Protein AF-Q4C6C3-F1 (afdb_monomer_lite)

Organism: NCBI:txid165597

Foldseek 3Di:
DPPQQVVVVVVVVVVLVVVLVVQQVVCVVCVPVDPDRRDDDDDADPPPGDDDRDDDDDD

Secondary structure (DSSP, 8-state):
--HHHHHHHHHHHHHHHHHHHHHHHHHHH-GGG-SSPPPPPPPPPTTT-----------

Radius of gyration: 15.66 Å; chains: 1; bounding box: 38×32×39 Å

Sequence (59 aa):
MPAKGSQQVLMILDRNWISFKESNLAYKETPSKFKARPRLPGYKHKIKGRNVVVYTAKL

Structure (mmCIF, N/CA/C/O backbone):
data_AF-Q4C6C3-F1
#
_entry.id   AF-Q4C6C3-F1
#
loop_
_atom_site.group_PDB
_atom_site.id
_atom_site.type_symbol
_atom_site.label_atom_id
_atom_site.label_alt_id
_atom_site.label_comp_id
_atom_site.label_asym_id
_atom_site.label_entity_id
_atom_site.label_seq_id
_atom_site.pdbx_PDB_ins_code
_atom_site.Cartn_x
_atom_site.Cartn_y
_atom_site.Cartn_z
_atom_site.occupancy
_atom_site.B_iso_or_equiv
_atom_site.auth_seq_id
_atom_site.auth_comp_id
_atom_site.auth_asym_id
_atom_site.auth_atom_id
_atom_site.pdbx_PDB_model_num
ATOM 1 N N . MET A 1 1 ? 20.241 5.175 -17.138 1.00 55.12 1 MET A N 1
ATOM 2 C CA . MET A 1 1 ? 19.607 5.808 -15.954 1.00 55.12 1 MET A CA 1
ATOM 3 C C . MET A 1 1 ? 19.016 4.743 -15.024 1.00 55.12 1 MET A C 1
ATOM 5 O O . MET A 1 1 ? 17.858 4.384 -15.201 1.00 55.12 1 MET A O 1
ATOM 9 N N . PRO A 1 2 ? 19.775 4.242 -14.036 1.00 57.00 2 PRO A N 1
ATOM 10 C CA . PRO A 1 2 ? 19.277 3.269 -13.051 1.00 57.00 2 PRO A CA 1
ATOM 11 C C . PRO A 1 2 ? 18.393 3.871 -11.934 1.00 57.00 2 PRO A C 1
ATOM 13 O O . PRO A 1 2 ? 17.667 3.142 -11.272 1.00 57.00 2 PRO A O 1
ATOM 16 N N . ALA A 1 3 ? 18.419 5.194 -11.711 1.00 65.81 3 ALA A N 1
ATOM 17 C CA . ALA A 1 3 ? 17.831 5.809 -10.510 1.00 65.81 3 ALA A CA 1
ATOM 18 C C . ALA A 1 3 ? 16.294 5.981 -10.526 1.00 65.81 3 ALA A C 1
ATOM 20 O O . ALA A 1 3 ? 15.654 5.895 -9.480 1.00 65.81 3 ALA A O 1
ATOM 21 N N . LYS A 1 4 ? 15.680 6.198 -11.698 1.00 72.56 4 LYS A N 1
ATOM 22 C CA . LYS A 1 4 ? 14.245 6.543 -11.800 1.00 72.56 4 LYS A CA 1
ATOM 23 C C . LYS A 1 4 ? 13.318 5.387 -11.401 1.00 72.56 4 LYS A C 1
ATOM 25 O O . LYS A 1 4 ? 12.305 5.611 -10.748 1.00 72.56 4 LYS A O 1
ATOM 30 N N . GLY A 1 5 ? 13.689 4.152 -11.751 1.00 76.94 5 GLY A N 1
ATOM 31 C CA . GLY A 1 5 ? 12.914 2.959 -11.394 1.00 76.94 5 GLY A CA 1
ATOM 32 C C . GLY A 1 5 ? 12.907 2.709 -9.885 1.00 76.94 5 GLY A C 1
ATOM 33 O O . GLY A 1 5 ? 11.845 2.523 -9.294 1.00 76.94 5 GLY A O 1
ATOM 34 N N . SER A 1 6 ? 14.078 2.784 -9.246 1.00 83.62 6 SER A N 1
ATOM 35 C CA . SER A 1 6 ? 14.209 2.627 -7.793 1.00 83.62 6 SER A CA 1
ATOM 36 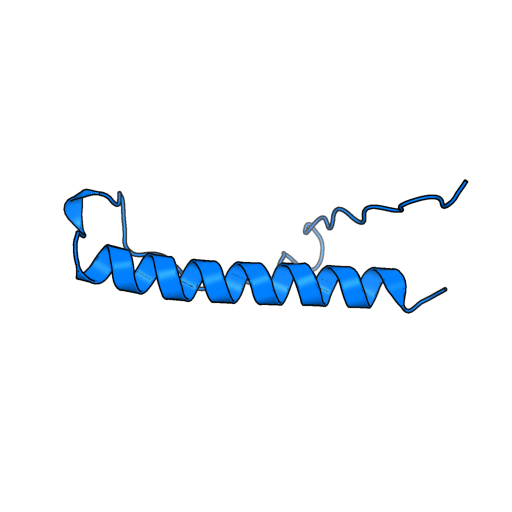C C . SER A 1 6 ? 13.460 3.720 -7.028 1.00 83.62 6 SER A C 1
ATOM 38 O O . SER A 1 6 ? 12.758 3.414 -6.067 1.00 83.62 6 SER A O 1
ATOM 40 N N . GLN A 1 7 ? 13.528 4.976 -7.486 1.00 84.81 7 GLN A N 1
ATOM 41 C CA . GLN A 1 7 ? 12.773 6.079 -6.885 1.00 84.81 7 GLN A CA 1
ATOM 42 C C . GLN A 1 7 ? 11.260 5.820 -6.921 1.00 84.81 7 GLN A C 1
ATOM 44 O O . GLN A 1 7 ? 10.592 5.946 -5.897 1.00 84.81 7 GLN A O 1
ATOM 49 N N . GLN A 1 8 ? 10.716 5.400 -8.068 1.00 84.75 8 GLN A N 1
ATOM 50 C CA . GLN A 1 8 ? 9.284 5.115 -8.186 1.00 84.75 8 GLN A CA 1
ATOM 51 C C . GLN A 1 8 ? 8.850 3.963 -7.266 1.00 84.75 8 GLN A C 1
ATOM 53 O O . GLN A 1 8 ? 7.782 4.027 -6.655 1.00 84.75 8 GLN A O 1
ATOM 58 N N . VAL A 1 9 ? 9.681 2.923 -7.130 1.00 86.38 9 VAL A N 1
ATOM 59 C CA . VAL A 1 9 ? 9.422 1.817 -6.195 1.00 86.38 9 VAL A CA 1
ATOM 60 C C . VAL A 1 9 ? 9.329 2.327 -4.758 1.00 86.38 9 VAL A C 1
ATOM 62 O O . VAL A 1 9 ? 8.386 1.961 -4.056 1.00 86.38 9 VAL A O 1
ATOM 65 N N . LEU A 1 10 ? 10.251 3.197 -4.337 1.00 89.75 10 LEU A N 1
ATOM 66 C CA . LEU A 1 10 ? 10.237 3.782 -2.993 1.00 89.75 10 LEU A CA 1
ATOM 67 C C . LEU A 1 10 ? 9.007 4.671 -2.759 1.00 89.75 10 LEU A C 1
ATOM 69 O O . LEU A 1 10 ? 8.390 4.576 -1.703 1.00 89.75 10 LEU A O 1
ATOM 73 N N . MET A 1 11 ? 8.589 5.461 -3.751 1.00 90.06 11 MET A N 1
ATOM 74 C CA . MET A 1 11 ? 7.377 6.288 -3.647 1.00 90.06 11 MET A CA 1
ATOM 75 C C . MET A 1 11 ? 6.103 5.445 -3.486 1.00 90.06 11 MET A C 1
ATOM 77 O O . MET A 1 11 ? 5.231 5.773 -2.684 1.00 90.06 11 MET A O 1
ATOM 81 N N . ILE A 1 12 ? 5.982 4.345 -4.238 1.00 89.38 12 ILE A N 1
ATOM 82 C CA . ILE A 1 12 ? 4.835 3.431 -4.116 1.00 89.38 1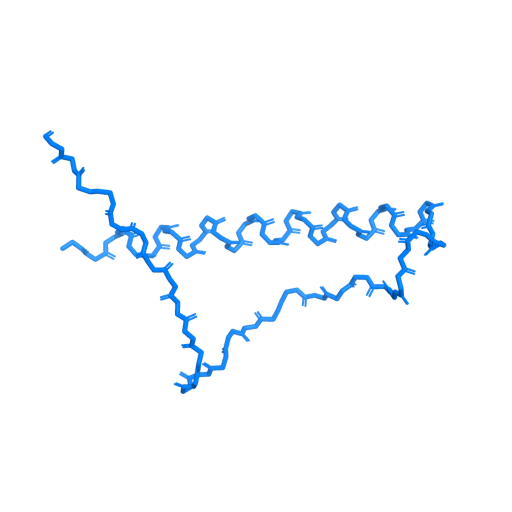2 ILE A CA 1
ATOM 83 C C . ILE A 1 12 ? 4.854 2.730 -2.755 1.00 89.38 12 ILE A C 1
ATOM 85 O O . ILE A 1 12 ? 3.802 2.569 -2.134 1.00 89.38 12 ILE A O 1
ATOM 89 N N . LEU A 1 13 ? 6.036 2.310 -2.296 1.00 91.31 13 LEU A N 1
ATOM 90 C CA . LEU A 1 13 ? 6.211 1.697 -0.984 1.00 91.31 13 LEU A CA 1
ATOM 91 C C . LEU A 1 13 ? 5.710 2.637 0.117 1.00 91.31 13 LEU A C 1
ATOM 93 O O . LEU A 1 13 ? 4.841 2.238 0.890 1.00 91.31 13 LEU A O 1
ATOM 97 N N . ASP A 1 14 ? 6.206 3.872 0.145 1.00 94.06 14 ASP A N 1
ATOM 98 C CA . ASP A 1 14 ? 5.841 4.880 1.142 1.00 94.06 14 ASP A CA 1
ATOM 99 C C . ASP A 1 14 ? 4.325 5.131 1.179 1.00 94.06 14 ASP A C 1
ATOM 101 O O . ASP A 1 14 ? 3.675 4.945 2.213 1.00 94.06 14 ASP A O 1
ATOM 105 N N . ARG A 1 15 ? 3.721 5.391 0.012 1.00 93.50 15 ARG A N 1
ATOM 106 C CA . ARG A 1 15 ? 2.269 5.581 -0.120 1.00 93.50 15 ARG A CA 1
ATOM 107 C C . ARG A 1 15 ? 1.463 4.400 0.432 1.00 93.50 15 ARG A C 1
ATOM 109 O O . ARG A 1 15 ? 0.455 4.605 1.110 1.00 93.50 15 ARG A O 1
ATOM 116 N N . ASN A 1 16 ? 1.878 3.167 0.139 1.00 94.19 16 ASN A N 1
ATOM 117 C CA . ASN A 1 16 ? 1.173 1.972 0.609 1.00 94.19 16 ASN A CA 1
ATOM 118 C C . ASN A 1 16 ? 1.245 1.831 2.136 1.00 94.19 16 ASN A C 1
ATOM 120 O O . ASN A 1 16 ? 0.270 1.410 2.759 1.00 94.19 16 ASN A O 1
ATOM 124 N N . TRP A 1 17 ? 2.375 2.195 2.748 1.00 95.56 17 TRP A N 1
ATOM 125 C CA . TRP A 1 17 ? 2.534 2.162 4.202 1.00 95.56 17 TRP A CA 1
ATOM 126 C C . TRP A 1 17 ? 1.703 3.230 4.911 1.00 95.56 17 TRP A C 1
ATOM 128 O O . TRP A 1 17 ? 1.077 2.919 5.927 1.00 95.56 17 TRP A O 1
ATOM 138 N N . ILE A 1 18 ? 1.658 4.453 4.376 1.00 96.75 18 ILE A N 1
ATOM 139 C CA . ILE A 1 18 ? 0.801 5.527 4.899 1.00 96.75 18 ILE A CA 1
ATOM 140 C C . ILE A 1 18 ? -0.666 5.08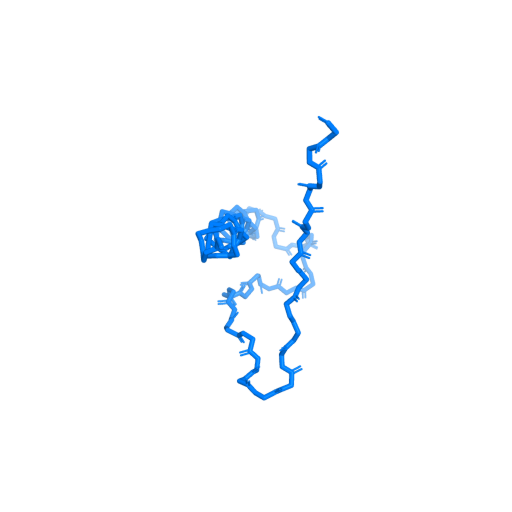5 4.849 1.00 96.75 18 ILE A C 1
ATOM 142 O O . ILE A 1 18 ? -1.329 5.031 5.885 1.00 96.75 18 ILE A O 1
ATOM 146 N N . SER A 1 19 ? -1.129 4.624 3.683 1.00 96.44 19 SER A N 1
ATOM 147 C CA . SER A 1 19 ? -2.505 4.150 3.503 1.00 96.44 19 SER A CA 1
ATOM 148 C C . SER A 1 19 ? -2.859 2.982 4.433 1.00 96.44 19 SER A C 1
ATOM 150 O O . SER A 1 19 ? -3.962 2.938 4.981 1.00 96.44 19 SER A O 1
ATOM 152 N N . PHE A 1 20 ? -1.928 2.050 4.676 1.00 96.81 20 PHE A N 1
ATOM 153 C CA . PHE A 1 20 ? -2.131 0.960 5.633 1.00 96.81 20 PHE A CA 1
ATOM 154 C C . PHE A 1 20 ? -2.302 1.467 7.073 1.00 96.81 20 PHE A C 1
ATOM 156 O O . PHE A 1 20 ? -3.170 0.967 7.797 1.00 96.81 20 PHE A O 1
ATOM 163 N N . LYS A 1 21 ? -1.493 2.443 7.504 1.00 96.50 21 LYS A N 1
ATOM 164 C CA . LYS A 1 21 ? -1.601 3.033 8.847 1.00 96.50 21 LYS A CA 1
ATOM 165 C C . LYS A 1 21 ? -2.936 3.756 9.016 1.00 96.50 21 LYS A C 1
ATOM 167 O O . LYS A 1 21 ? -3.659 3.457 9.965 1.00 96.50 21 LYS A O 1
ATOM 172 N N . GLU A 1 22 ? -3.290 4.621 8.071 1.00 97.38 22 GLU A N 1
ATOM 173 C CA . GLU A 1 22 ? -4.551 5.373 8.077 1.00 97.38 22 GLU A CA 1
ATOM 174 C C . GLU A 1 22 ? -5.766 4.443 8.060 1.00 97.38 22 GLU A C 1
ATOM 176 O O . GLU A 1 22 ? -6.668 4.579 8.885 1.00 97.38 22 GLU A O 1
ATOM 181 N N . SER A 1 23 ? -5.751 3.422 7.197 1.00 96.88 23 SER A N 1
ATOM 182 C CA . SER A 1 23 ? -6.834 2.436 7.133 1.00 96.88 23 SER A CA 1
ATOM 183 C C . SER A 1 23 ? -6.993 1.680 8.453 1.00 96.88 23 SER A C 1
ATOM 185 O O . SER A 1 23 ? -8.114 1.378 8.848 1.00 96.88 23 SER A O 1
ATOM 187 N N . ASN A 1 24 ? -5.899 1.365 9.159 1.00 97.31 24 ASN A N 1
ATOM 188 C CA . ASN A 1 24 ? -5.993 0.718 10.471 1.00 97.31 24 ASN A CA 1
ATOM 189 C C . ASN A 1 24 ? -6.558 1.643 11.549 1.00 97.31 24 ASN A C 1
ATOM 191 O O . ASN A 1 24 ? -7.263 1.151 12.427 1.00 97.31 24 ASN A O 1
ATOM 195 N N . LEU A 1 25 ? -6.245 2.940 11.518 1.00 97.00 25 LEU A N 1
ATOM 196 C CA . LEU A 1 25 ? -6.846 3.911 12.436 1.00 97.00 25 LEU A CA 1
ATOM 197 C C . LEU A 1 25 ? -8.352 4.023 12.174 1.00 97.00 25 LEU A C 1
ATOM 199 O O . LEU A 1 25 ? -9.144 3.789 13.083 1.00 97.00 25 LEU A O 1
ATOM 203 N N . ALA A 1 26 ? -8.746 4.211 10.914 1.00 97.69 26 ALA A N 1
ATOM 204 C CA . ALA A 1 26 ? -10.151 4.255 10.5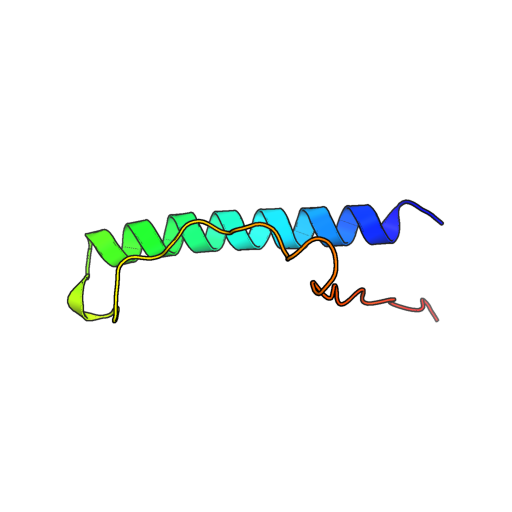15 1.00 97.69 26 ALA A CA 1
ATOM 205 C C . ALA A 1 26 ? -10.905 2.950 10.839 1.00 97.69 26 ALA A C 1
ATOM 207 O O . ALA A 1 26 ? -12.070 2.989 11.240 1.00 97.69 26 ALA A O 1
ATOM 208 N N . TYR A 1 27 ? -10.244 1.791 10.716 1.00 97.44 27 TYR A N 1
ATOM 209 C CA . TYR A 1 27 ? -10.806 0.499 11.116 1.00 97.44 27 TYR A CA 1
ATOM 210 C C . TYR A 1 27 ? -11.041 0.409 12.626 1.00 97.44 27 TYR A C 1
ATOM 212 O O . TYR A 1 27 ? -12.025 -0.193 13.035 1.00 97.44 27 TYR A O 1
ATOM 220 N N . LYS A 1 28 ? -10.165 0.986 13.461 1.00 95.81 28 LYS A N 1
ATOM 221 C CA . LYS A 1 28 ? -10.364 1.010 14.920 1.00 95.81 28 LYS A CA 1
ATOM 222 C C . LYS A 1 28 ? -11.567 1.865 15.314 1.00 95.81 28 LYS A C 1
ATOM 224 O O . LYS A 1 28 ? -12.295 1.481 16.220 1.00 95.81 28 LYS A O 1
ATOM 229 N N . GLU A 1 29 ? -11.769 2.992 14.637 1.00 97.19 29 GLU A N 1
ATOM 230 C CA . GLU A 1 29 ? -12.883 3.907 14.908 1.00 97.19 29 GLU A CA 1
ATOM 231 C C . GLU A 1 29 ? -14.215 3.381 14.364 1.00 97.19 29 GLU A C 1
ATOM 233 O O . GLU A 1 29 ? -15.238 3.452 15.041 1.00 97.19 29 GLU A O 1
ATOM 238 N N . THR A 1 30 ? -14.219 2.843 13.139 1.00 96.00 30 THR A N 1
ATOM 239 C CA . THR A 1 30 ? -15.445 2.394 12.458 1.00 96.00 30 THR A CA 1
ATOM 240 C C . THR A 1 30 ? -15.270 1.048 11.742 1.00 96.00 30 THR A C 1
ATOM 242 O O . THR A 1 30 ? -15.309 0.988 10.509 1.00 96.00 30 THR A O 1
ATOM 245 N N . PRO A 1 31 ? -15.138 -0.072 12.484 1.00 94.50 31 PRO A N 1
ATOM 246 C CA . PRO A 1 31 ? -14.938 -1.392 11.883 1.00 94.50 31 PRO A CA 1
ATOM 247 C C . PRO A 1 31 ? -16.032 -1.785 10.878 1.00 94.50 31 PRO A C 1
ATOM 249 O O . PRO A 1 31 ? -15.745 -2.448 9.886 1.00 94.50 31 PRO A O 1
ATOM 252 N N . SER A 1 32 ? -17.276 -1.338 11.094 1.00 96.69 32 SER A N 1
ATOM 253 C CA . SER A 1 32 ? -18.445 -1.658 10.259 1.00 96.69 32 SER A CA 1
ATOM 254 C C . SER A 1 32 ? -18.350 -1.155 8.815 1.00 96.69 32 SER A C 1
ATOM 256 O O . SER A 1 32 ? -19.016 -1.700 7.937 1.00 96.69 32 SER A O 1
ATOM 258 N N . LYS A 1 33 ? -17.511 -0.146 8.537 1.00 95.31 33 LYS A N 1
ATOM 259 C CA . LYS A 1 33 ? -17.271 0.353 7.171 1.00 95.31 33 LYS A CA 1
ATOM 260 C C . LYS A 1 33 ? -16.333 -0.548 6.363 1.00 95.31 33 LYS A C 1
ATOM 262 O O . LYS A 1 33 ? -16.170 -0.346 5.160 1.00 95.31 33 LYS A O 1
ATOM 267 N N . PHE A 1 34 ? -15.711 -1.538 7.001 1.00 95.88 34 PHE A N 1
ATOM 268 C CA . PHE A 1 34 ? -14.739 -2.423 6.380 1.00 95.88 34 PHE A CA 1
ATOM 269 C C . PHE A 1 34 ? -15.278 -3.848 6.312 1.00 95.88 34 PHE A C 1
ATOM 271 O O . PHE A 1 34 ? -15.835 -4.375 7.267 1.00 95.88 34 PHE A O 1
ATOM 278 N N . LYS A 1 35 ? -15.028 -4.524 5.188 1.00 95.31 35 LYS A N 1
ATOM 279 C CA . LYS A 1 35 ? -15.329 -5.960 5.061 1.00 95.31 35 LYS A CA 1
ATOM 280 C C . LYS A 1 35 ? -14.436 -6.819 5.964 1.00 95.31 35 LYS A C 1
ATOM 282 O O . LYS A 1 35 ? -14.818 -7.919 6.339 1.00 95.31 35 LYS A O 1
ATOM 287 N N . ALA A 1 36 ? -13.224 -6.342 6.252 1.00 95.00 36 ALA A N 1
ATOM 288 C CA . ALA A 1 36 ? -12.243 -6.996 7.108 1.00 95.00 36 ALA A CA 1
ATOM 289 C C . ALA A 1 36 ? -11.173 -5.990 7.553 1.00 95.00 36 ALA A C 1
ATOM 291 O O . ALA A 1 36 ? -11.002 -4.935 6.936 1.00 95.00 36 ALA A O 1
ATOM 292 N N . ARG A 1 37 ? -10.393 -6.360 8.572 1.00 94.94 37 ARG A N 1
ATOM 293 C CA . ARG A 1 37 ? -9.244 -5.572 9.024 1.00 94.94 37 ARG A CA 1
ATOM 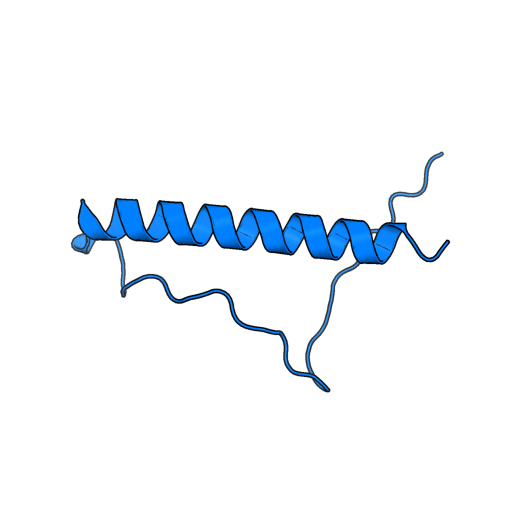294 C C . ARG A 1 37 ? -8.223 -5.367 7.887 1.00 94.94 37 ARG A C 1
ATOM 296 O O . ARG A 1 37 ? -7.854 -6.347 7.229 1.00 94.94 37 ARG A O 1
ATOM 303 N N . PRO A 1 38 ? -7.719 -4.135 7.678 1.00 95.88 38 PRO A N 1
ATOM 304 C CA . PRO A 1 38 ? -6.647 -3.866 6.725 1.00 95.88 38 PRO A CA 1
ATOM 305 C C . PRO A 1 38 ? -5.418 -4.742 6.983 1.00 95.88 38 PRO A C 1
ATOM 307 O O . PRO A 1 38 ? -4.970 -4.901 8.120 1.00 95.88 38 PRO A O 1
ATOM 310 N N . ARG A 1 39 ? -4.867 -5.316 5.912 1.00 94.19 39 ARG A N 1
ATOM 311 C CA . ARG A 1 39 ? -3.704 -6.211 5.960 1.00 94.19 39 ARG A CA 1
ATOM 312 C C . ARG A 1 39 ? -2.426 -5.470 5.599 1.00 94.19 39 ARG A C 1
ATOM 314 O O . ARG A 1 39 ? -2.462 -4.510 4.835 1.00 94.19 39 ARG A O 1
ATOM 321 N N . LEU A 1 40 ? -1.310 -5.940 6.153 1.00 93.12 40 LEU A N 1
ATOM 322 C CA . LEU A 1 40 ? 0.012 -5.391 5.871 1.00 93.12 40 LEU A CA 1
ATOM 323 C C . LEU A 1 40 ? 0.314 -5.443 4.362 1.00 93.12 40 LEU A C 1
ATOM 325 O O . LEU A 1 40 ? 0.008 -6.458 3.725 1.00 93.12 40 LEU A O 1
ATOM 329 N N . PRO A 1 41 ? 0.934 -4.393 3.791 1.00 91.69 41 PRO A N 1
ATOM 330 C CA . PRO A 1 41 ? 1.442 -4.441 2.428 1.00 91.69 41 PRO A CA 1
ATOM 331 C C . PRO A 1 41 ? 2.469 -5.572 2.293 1.00 91.69 41 PRO A C 1
ATOM 333 O O . PRO A 1 41 ? 3.440 -5.635 3.045 1.00 91.69 41 PRO A O 1
ATOM 336 N N . GLY A 1 42 ? 2.247 -6.480 1.344 1.00 87.75 42 GLY A N 1
ATOM 337 C CA . GLY A 1 42 ? 3.148 -7.598 1.064 1.00 87.75 42 GLY A CA 1
ATOM 338 C C . GLY A 1 42 ? 4.078 -7.332 -0.118 1.00 87.75 42 GLY A C 1
ATOM 339 O O . GLY A 1 42 ? 3.847 -6.438 -0.936 1.00 87.75 42 GLY A O 1
ATOM 340 N N . TYR A 1 43 ? 5.113 -8.160 -0.249 1.00 86.12 43 TYR A N 1
ATOM 341 C CA . TYR A 1 43 ? 5.962 -8.163 -1.437 1.00 86.12 43 TYR A CA 1
ATOM 342 C C . TYR A 1 43 ? 5.245 -8.796 -2.630 1.00 86.12 43 TYR A C 1
ATOM 344 O O . TYR A 1 43 ? 4.469 -9.744 -2.494 1.00 86.12 43 TYR A O 1
ATOM 352 N N . LYS A 1 44 ? 5.545 -8.293 -3.831 1.00 86.38 44 LYS A N 1
ATOM 353 C CA . LYS A 1 44 ? 5.100 -8.932 -5.072 1.00 86.38 44 LYS A CA 1
ATOM 354 C C . LYS A 1 44 ? 5.777 -10.294 -5.231 1.00 86.38 44 LYS A C 1
ATOM 356 O O . LYS A 1 44 ? 6.897 -10.511 -4.772 1.00 86.38 44 LYS A O 1
ATOM 361 N N . HIS A 1 45 ? 5.102 -11.206 -5.926 1.00 91.56 45 HIS A N 1
ATOM 362 C CA . HIS A 1 45 ? 5.657 -12.519 -6.233 1.00 91.56 45 HIS A CA 1
ATOM 363 C C . HIS A 1 45 ? 6.972 -12.384 -7.018 1.00 91.56 45 HIS A C 1
ATOM 365 O O . HIS A 1 45 ? 7.018 -11.666 -8.012 1.00 91.56 45 HIS A O 1
ATOM 371 N N . LYS A 1 46 ? 8.012 -13.137 -6.634 1.00 86.19 46 LYS A N 1
ATOM 372 C CA . LYS A 1 46 ? 9.359 -13.035 -7.231 1.00 86.19 46 LYS A CA 1
ATOM 373 C C . LYS A 1 46 ? 9.375 -13.245 -8.754 1.00 86.19 46 LYS A C 1
ATOM 375 O O . LYS A 1 46 ? 10.009 -12.487 -9.466 1.00 86.19 46 LYS A O 1
ATOM 380 N N . ILE A 1 47 ? 8.655 -14.266 -9.232 1.00 90.06 47 ILE A N 1
ATOM 381 C CA . ILE A 1 47 ? 8.598 -14.646 -10.659 1.00 90.06 47 ILE A CA 1
ATOM 382 C C . ILE A 1 47 ? 7.402 -14.015 -11.401 1.00 90.06 47 ILE A C 1
ATOM 384 O O . ILE A 1 47 ? 7.560 -13.450 -12.473 1.00 90.06 47 ILE A O 1
ATOM 388 N N . LYS A 1 48 ? 6.184 -14.106 -10.845 1.00 92.25 48 LYS A N 1
ATOM 389 C CA . LYS A 1 48 ? 4.939 -13.664 -11.505 1.00 92.25 48 LYS A CA 1
ATOM 390 C C . LYS A 1 48 ? 4.536 -12.212 -11.199 1.00 92.25 48 LYS A C 1
ATOM 392 O O . LYS A 1 48 ? 3.534 -11.731 -11.726 1.00 92.25 48 LYS A O 1
ATOM 397 N N . GLY A 1 49 ? 5.256 -11.519 -10.316 1.00 87.06 49 GLY A N 1
ATOM 398 C CA . GLY A 1 49 ? 4.930 -10.158 -9.899 1.00 87.06 49 GLY A CA 1
ATOM 399 C C . GLY A 1 49 ? 5.260 -9.142 -10.986 1.00 87.06 49 GLY A C 1
ATOM 400 O O . GLY A 1 49 ? 6.392 -9.066 -11.446 1.00 87.06 4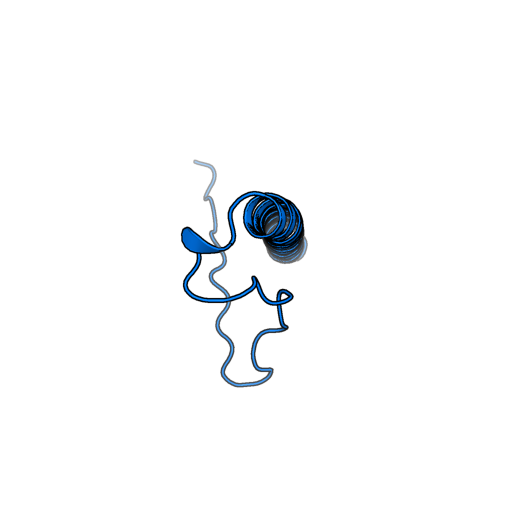9 GLY A O 1
ATOM 401 N N . ARG A 1 50 ? 4.280 -8.324 -11.379 1.00 84.25 50 ARG A N 1
ATOM 402 C CA . ARG A 1 50 ? 4.473 -7.265 -12.382 1.00 84.25 50 ARG A CA 1
ATOM 403 C C . ARG A 1 50 ? 4.640 -5.909 -11.709 1.00 84.25 50 ARG A C 1
ATOM 405 O O . ARG A 1 50 ? 3.894 -5.582 -10.780 1.00 84.25 50 ARG A O 1
ATOM 412 N N . ASN A 1 51 ? 5.593 -5.103 -12.176 1.00 79.94 51 ASN A N 1
ATOM 413 C CA . ASN A 1 51 ? 5.730 -3.711 -11.759 1.00 79.94 51 ASN A CA 1
ATOM 414 C C . ASN A 1 51 ? 5.432 -2.769 -12.923 1.00 79.94 51 ASN A C 1
ATOM 416 O O . ASN A 1 51 ? 5.995 -2.933 -13.998 1.00 79.94 51 ASN A O 1
ATOM 420 N N . VAL A 1 52 ? 4.541 -1.803 -12.700 1.00 76.00 52 VAL A N 1
ATOM 421 C CA . VAL A 1 52 ? 4.229 -0.774 -13.694 1.00 76.00 52 VAL A CA 1
ATOM 422 C C . VAL A 1 52 ? 5.174 0.388 -13.436 1.00 76.00 52 VAL A C 1
ATOM 424 O O . VAL A 1 52 ? 5.057 1.070 -12.419 1.00 76.00 52 VAL A O 1
ATOM 427 N N . VAL A 1 53 ? 6.136 0.573 -14.333 1.00 75.88 53 VAL A N 1
ATOM 428 C CA . VAL A 1 53 ? 7.078 1.692 -14.290 1.00 75.88 53 VAL A CA 1
ATOM 429 C C . VAL A 1 53 ? 6.574 2.745 -15.265 1.00 75.88 53 VAL A C 1
ATOM 431 O O . VAL A 1 53 ? 6.361 2.444 -16.439 1.00 75.88 53 VAL A O 1
ATOM 434 N N . VAL A 1 54 ? 6.331 3.958 -14.774 1.00 72.00 54 VAL A N 1
ATOM 435 C CA . VAL A 1 54 ? 5.824 5.055 -15.604 1.00 72.00 54 VAL A CA 1
ATOM 436 C C . VAL A 1 54 ? 7.020 5.894 -16.020 1.00 72.00 54 VAL A C 1
ATOM 438 O O . VAL A 1 54 ? 7.667 6.524 -15.185 1.00 72.00 54 VAL A O 1
ATOM 441 N N . TYR A 1 55 ? 7.327 5.888 -17.314 1.00 67.94 55 TYR A N 1
ATOM 442 C CA . TYR A 1 55 ? 8.363 6.741 -17.881 1.00 67.94 55 TYR A CA 1
ATOM 443 C C . TYR A 1 55 ? 7.734 8.044 -18.354 1.00 67.94 55 TYR A C 1
ATOM 445 O O . TYR A 1 55 ? 7.128 8.103 -19.419 1.00 67.94 55 TYR A O 1
ATOM 453 N N . THR A 1 56 ? 7.899 9.105 -17.571 1.00 64.50 56 THR A N 1
ATOM 454 C CA . THR A 1 56 ? 7.605 10.455 -18.048 1.00 64.50 56 THR A CA 1
ATOM 455 C C . THR A 1 56 ? 8.725 10.865 -19.004 1.00 64.50 56 THR A C 1
ATOM 457 O O . THR A 1 56 ? 9.847 11.146 -18.569 1.00 64.50 56 THR A O 1
ATOM 460 N N . ALA A 1 57 ? 8.458 10.848 -20.310 1.00 66.25 57 ALA A N 1
ATOM 461 C CA . ALA A 1 57 ? 9.326 11.513 -21.274 1.00 66.25 57 ALA A CA 1
ATOM 462 C C . ALA A 1 57 ? 9.220 13.025 -21.022 1.00 66.25 57 ALA A C 1
ATOM 464 O O . ALA A 1 57 ? 8.117 13.568 -21.004 1.00 66.25 57 ALA A O 1
ATOM 465 N N . LYS A 1 58 ? 10.347 13.694 -20.752 1.00 63.69 58 LYS A N 1
ATOM 466 C CA . LYS A 1 58 ? 10.389 15.159 -20.820 1.00 63.69 58 LYS A CA 1
ATOM 467 C C . LYS A 1 58 ? 10.437 15.515 -22.307 1.00 63.69 58 LYS A C 1
ATOM 469 O O . LYS A 1 58 ? 11.335 15.018 -22.984 1.00 63.69 58 LYS A O 1
ATOM 474 N N . LEU A 1 59 ? 9.442 16.272 -22.776 1.00 51.28 59 LEU A N 1
ATOM 475 C CA . LEU A 1 59 ? 9.508 17.002 -24.045 1.00 51.28 59 LEU A CA 1
ATOM 476 C C . LEU A 1 59 ? 10.620 18.054 -23.974 1.00 51.28 59 LEU A C 1
ATOM 478 O O . LEU A 1 59 ? 10.833 18.586 -22.856 1.00 51.28 59 LEU A O 1
#

pLDDT: mean 86.71, std 12.08, range [51.28, 97.69]